Protein AF-A0A9E6ZZN4-F1 (afdb_monomer_lite)

Structure (mmCIF, N/CA/C/O backbone):
data_AF-A0A9E6ZZN4-F1
#
_entry.id   AF-A0A9E6ZZN4-F1
#
loop_
_atom_site.group_PDB
_atom_site.id
_atom_site.type_symbol
_atom_site.label_atom_id
_atom_site.label_alt_id
_atom_site.label_comp_id
_atom_site.label_asym_id
_atom_site.label_entity_id
_atom_site.label_seq_id
_atom_site.pdbx_PDB_ins_code
_atom_site.Cartn_x
_atom_site.Cartn_y
_atom_site.Cartn_z
_atom_site.occupancy
_atom_site.B_iso_or_equiv
_atom_site.auth_seq_id
_atom_site.auth_comp_id
_atom_site.auth_asym_id
_atom_site.auth_atom_id
_atom_site.pdbx_PDB_model_num
ATOM 1 N N . MET A 1 1 ? -10.197 0.392 34.456 1.00 83.88 1 MET A N 1
ATOM 2 C CA . MET A 1 1 ? -10.257 -0.896 33.725 1.00 83.88 1 MET A CA 1
ATOM 3 C C . MET A 1 1 ? -11.370 -0.886 32.683 1.00 83.88 1 MET A C 1
ATOM 5 O O . MET A 1 1 ? -11.031 -0.952 31.514 1.00 83.88 1 MET A O 1
ATOM 9 N N . LYS A 1 2 ? -12.647 -0.693 33.061 1.00 92.88 2 LYS A N 1
ATOM 10 C CA . LYS A 1 2 ? -13.774 -0.575 32.104 1.00 92.88 2 LYS A CA 1
ATOM 11 C C . LYS A 1 2 ? -13.556 0.491 31.017 1.00 92.88 2 LYS A C 1
ATOM 13 O O . LYS A 1 2 ? -13.599 0.172 29.841 1.00 92.88 2 LYS A O 1
ATOM 18 N N . SER A 1 3 ? -13.134 1.694 31.411 1.00 95.38 3 SER A N 1
ATOM 19 C CA . SER A 1 3 ? -12.819 2.784 30.473 1.00 95.38 3 SER A CA 1
ATOM 20 C C . SER A 1 3 ? -11.670 2.496 29.495 1.00 95.38 3 SER A C 1
ATOM 22 O O . SER A 1 3 ? -11.587 3.134 28.451 1.00 95.38 3 SER A O 1
ATOM 24 N N . PHE A 1 4 ? -10.754 1.572 29.813 1.00 97.25 4 PHE A N 1
ATOM 25 C CA . PHE A 1 4 ? -9.708 1.159 28.870 1.00 97.25 4 PHE A CA 1
ATOM 26 C C . PHE A 1 4 ? -10.256 0.170 27.840 1.00 97.25 4 PHE A C 1
ATOM 28 O O . PHE A 1 4 ? -9.922 0.294 26.669 1.00 97.25 4 PHE A O 1
ATOM 35 N N . ILE A 1 5 ? -11.119 -0.758 28.267 1.00 98.19 5 ILE A N 1
ATOM 36 C CA . ILE A 1 5 ? -11.764 -1.745 27.390 1.00 98.19 5 ILE A CA 1
ATOM 37 C C . ILE A 1 5 ? -12.664 -1.035 26.374 1.00 98.19 5 ILE A C 1
ATOM 39 O O . ILE A 1 5 ? -12.454 -1.200 25.181 1.00 98.19 5 ILE A O 1
ATOM 43 N N . GLU A 1 6 ? -13.553 -0.151 26.830 1.00 98.12 6 GLU A N 1
ATOM 44 C CA . GLU A 1 6 ? -14.472 0.601 25.955 1.00 98.12 6 GLU A CA 1
ATOM 45 C C . GLU A 1 6 ? -13.717 1.435 24.902 1.00 98.12 6 GLU A C 1
ATOM 47 O O . GLU A 1 6 ? -14.111 1.522 23.739 1.00 98.12 6 GLU A O 1
ATOM 52 N N . ARG A 1 7 ? -12.579 2.033 25.287 1.00 98.31 7 ARG A N 1
ATOM 53 C CA . ARG A 1 7 ? -11.716 2.766 24.348 1.00 98.31 7 ARG A CA 1
ATOM 54 C C . ARG A 1 7 ? -11.073 1.845 23.314 1.00 98.31 7 ARG A C 1
ATOM 56 O O . ARG A 1 7 ? -10.935 2.268 22.172 1.00 98.31 7 ARG A O 1
ATOM 63 N N . ILE A 1 8 ? -10.652 0.642 23.704 1.00 98.19 8 ILE A N 1
ATOM 64 C CA . ILE A 1 8 ? -10.060 -0.344 22.790 1.00 98.19 8 ILE A CA 1
ATOM 65 C C . ILE A 1 8 ? -11.117 -0.878 21.822 1.00 98.19 8 ILE A C 1
ATOM 67 O O . ILE A 1 8 ? -10.839 -0.951 20.632 1.00 98.19 8 ILE A O 1
ATOM 71 N N . GLU A 1 9 ? -12.323 -1.193 22.296 1.00 98.25 9 GLU A N 1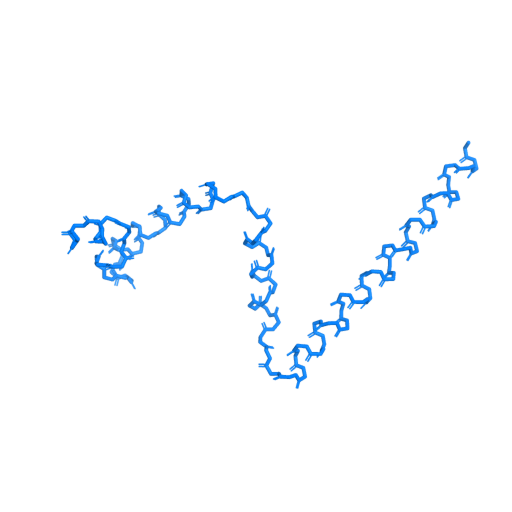
ATOM 72 C CA . GLU A 1 9 ? -13.422 -1.680 21.449 1.00 98.25 9 GLU A CA 1
ATOM 73 C C . GLU A 1 9 ? -13.774 -0.667 20.359 1.00 98.25 9 GLU A C 1
ATOM 75 O O . GLU A 1 9 ? -13.812 -1.020 19.182 1.00 98.25 9 GLU A O 1
ATOM 80 N N . ARG A 1 10 ? -13.897 0.615 20.725 1.00 98.38 10 ARG A N 1
ATOM 81 C CA . ARG A 1 10 ? -14.104 1.690 19.748 1.00 98.38 10 ARG A CA 1
ATOM 82 C C . ARG A 1 10 ? -12.959 1.784 18.733 1.00 98.38 10 ARG A C 1
ATOM 84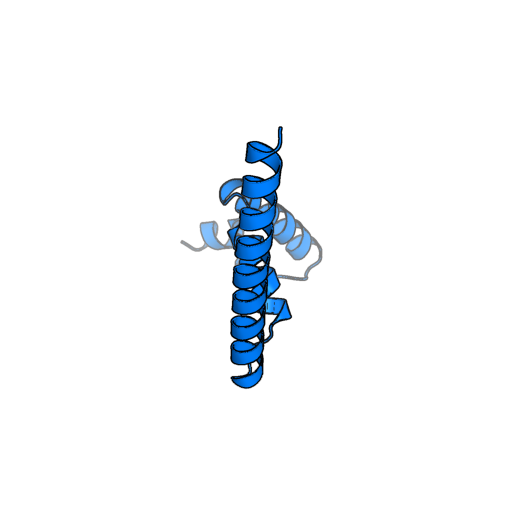 O O . ARG A 1 10 ? -13.210 1.951 17.546 1.00 98.38 10 ARG A O 1
ATOM 91 N N . LEU A 1 11 ? -11.703 1.669 19.177 1.00 98.56 11 LEU A N 1
ATOM 92 C CA . LEU A 1 11 ? -10.547 1.694 18.269 1.00 98.56 11 LEU A CA 1
ATOM 93 C C . LEU A 1 11 ? -10.518 0.480 17.326 1.00 98.56 11 LEU A C 1
ATOM 95 O O . LEU A 1 11 ? -10.109 0.617 16.176 1.00 98.56 11 LEU A O 1
ATOM 99 N N . GLU A 1 12 ? -10.945 -0.701 17.778 1.00 98.50 12 GLU A N 1
ATOM 100 C CA . GLU A 1 12 ? -11.068 -1.884 16.917 1.00 98.50 12 GLU A CA 1
ATOM 101 C C . GLU A 1 12 ? -12.217 -1.739 15.905 1.00 98.50 12 GLU A C 1
ATOM 103 O O . GLU A 1 12 ? -12.056 -2.142 14.752 1.00 98.50 12 GLU A O 1
ATOM 108 N N . GLU A 1 13 ? -13.334 -1.106 16.278 1.00 98.44 13 GLU A N 1
ATOM 109 C CA . GLU A 1 13 ? -14.396 -0.743 15.330 1.00 98.44 13 GLU A CA 1
ATOM 110 C C . GLU A 1 13 ? -13.903 0.257 14.276 1.00 98.44 13 GLU A C 1
ATOM 112 O O . GLU A 1 13 ? -14.066 0.013 13.081 1.00 98.44 13 GLU A O 1
ATOM 117 N N . GLU A 1 14 ? -13.230 1.337 14.686 1.00 98.38 14 GLU A N 1
ATOM 118 C CA . GLU A 1 14 ? -12.640 2.321 13.766 1.00 98.38 14 GLU A CA 1
ATOM 119 C C . GLU A 1 14 ? -11.640 1.659 12.805 1.00 98.38 14 GLU A C 1
ATOM 121 O O . GLU A 1 14 ? -11.694 1.856 11.590 1.00 98.38 14 GLU A O 1
ATOM 126 N N . LYS A 1 15 ? -10.756 0.807 13.333 1.00 98.06 15 LYS A N 1
ATOM 127 C CA . LYS A 1 15 ? -9.792 0.032 12.544 1.00 98.06 15 LYS A CA 1
ATOM 128 C C . LYS A 1 15 ? -10.479 -0.898 11.548 1.00 98.06 15 LYS A C 1
ATOM 130 O O . LYS A 1 15 ? -9.974 -1.052 10.436 1.00 98.06 15 LYS A O 1
ATOM 135 N N . LYS A 1 16 ? -11.600 -1.522 11.922 1.00 98.19 16 LYS A N 1
ATOM 136 C CA . LYS A 1 16 ? -12.385 -2.367 11.016 1.00 98.19 16 LYS A CA 1
ATOM 137 C C . LYS A 1 16 ? -12.964 -1.542 9.869 1.00 98.19 16 LYS A C 1
ATOM 139 O O . LYS A 1 16 ? -12.765 -1.929 8.723 1.00 98.19 16 LYS A O 1
ATOM 144 N N . THR A 1 17 ? -13.590 -0.405 10.167 1.00 98.44 17 THR A N 1
ATOM 145 C CA . THR A 1 17 ? -14.136 0.505 9.148 1.00 98.44 17 THR A CA 1
ATOM 146 C C . THR A 1 17 ? -13.050 0.944 8.167 1.00 98.44 17 THR A C 1
ATOM 148 O O . THR A 1 17 ? -13.198 0.753 6.966 1.00 98.44 17 THR A O 1
ATOM 151 N N . ILE A 1 18 ? -11.894 1.392 8.669 1.00 98.38 18 ILE A N 1
ATOM 152 C CA . ILE A 1 18 ? -10.753 1.776 7.820 1.00 98.38 18 ILE A CA 1
ATOM 153 C C . ILE A 1 18 ? -10.267 0.595 6.968 1.00 98.38 18 ILE A C 1
ATOM 155 O O . ILE A 1 18 ? -9.903 0.759 5.804 1.00 98.38 18 ILE A O 1
ATOM 159 N N . ALA A 1 19 ? -10.217 -0.611 7.540 1.00 98.06 19 ALA A N 1
ATOM 160 C CA . ALA A 1 19 ? -9.794 -1.796 6.804 1.00 98.06 19 ALA A CA 1
ATOM 161 C C . ALA A 1 19 ? -10.776 -2.168 5.685 1.00 98.06 19 ALA A C 1
ATOM 163 O O . ALA A 1 19 ? -10.331 -2.657 4.644 1.00 98.06 19 ALA A O 1
ATOM 164 N N . ASP A 1 20 ? -12.074 -1.958 5.893 1.00 98.56 20 ASP A N 1
ATOM 165 C CA . ASP A 1 20 ? -13.104 -2.190 4.885 1.00 98.56 20 ASP A CA 1
ATOM 166 C C . ASP A 1 20 ? -13.035 -1.122 3.779 1.00 98.56 20 ASP A C 1
ATOM 168 O O . ASP A 1 20 ? -12.935 -1.495 2.611 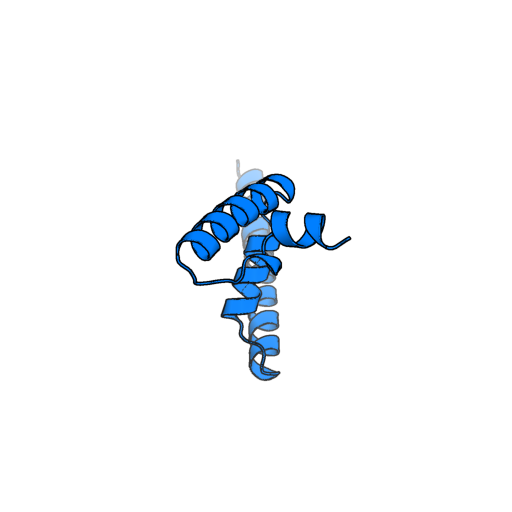1.00 98.56 20 ASP A O 1
ATOM 172 N N . ASP A 1 21 ? -12.864 0.159 4.121 1.00 98.69 21 ASP A N 1
ATOM 173 C CA . ASP A 1 21 ? -12.637 1.235 3.139 1.00 98.69 21 ASP A CA 1
ATOM 174 C C . ASP A 1 21 ? -11.410 0.953 2.248 1.00 98.69 21 ASP A C 1
ATOM 176 O O . ASP A 1 21 ? -11.441 1.104 1.025 1.00 98.69 21 ASP A O 1
ATOM 180 N N . ILE A 1 22 ? -10.306 0.472 2.838 1.00 98.38 22 ILE A N 1
ATOM 181 C CA . ILE A 1 22 ? -9.103 0.087 2.081 1.00 98.38 22 ILE A CA 1
ATOM 182 C C . ILE A 1 22 ? -9.399 -1.063 1.104 1.00 98.38 22 ILE A C 1
ATOM 184 O O . ILE A 1 22 ? -8.834 -1.099 0.005 1.00 98.38 22 ILE A O 1
ATOM 188 N N . LYS A 1 23 ? -10.242 -2.034 1.485 1.00 98.12 23 LYS A N 1
ATOM 189 C CA . LYS A 1 23 ? -10.625 -3.134 0.583 1.00 98.12 23 LYS A CA 1
ATOM 190 C C . LYS A 1 23 ? -11.438 -2.612 -0.591 1.00 98.12 23 LYS A C 1
ATOM 192 O O . LYS A 1 23 ? -11.168 -3.051 -1.709 1.00 98.12 23 LYS A O 1
ATOM 197 N N . ASP A 1 24 ? -12.358 -1.687 -0.349 1.00 98.56 24 ASP A N 1
ATOM 198 C CA . ASP A 1 24 ? -13.204 -1.105 -1.389 1.00 98.56 24 ASP A CA 1
ATOM 199 C C . ASP A 1 24 ? -12.371 -0.322 -2.407 1.00 98.56 24 ASP A C 1
ATOM 201 O O . ASP A 1 24 ? -12.516 -0.544 -3.608 1.00 98.56 24 ASP A O 1
ATOM 205 N N . VAL A 1 25 ? -11.376 0.453 -1.959 1.00 98.56 25 VAL A N 1
ATOM 206 C CA . VAL A 1 25 ? -10.415 1.123 -2.860 1.00 98.56 25 VAL A CA 1
ATOM 207 C C . VAL A 1 25 ? -9.642 0.115 -3.719 1.00 98.56 25 VAL A C 1
ATOM 209 O O . VAL A 1 25 ? -9.457 0.315 -4.920 1.00 98.56 25 VAL A O 1
ATOM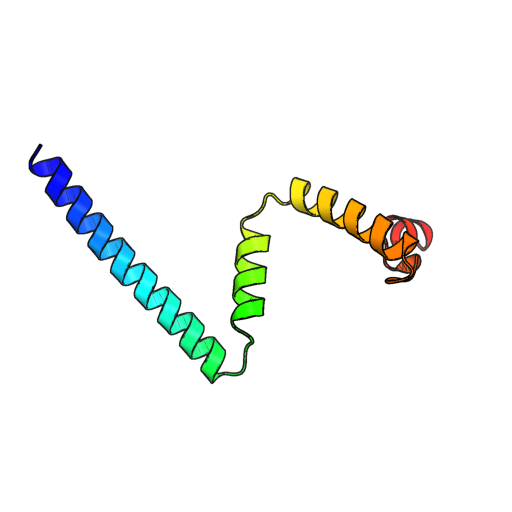 212 N N . PHE A 1 26 ? -9.190 -1.006 -3.145 1.00 98.56 26 PHE A N 1
ATOM 213 C CA . PHE A 1 26 ? -8.542 -2.052 -3.944 1.00 98.56 26 PHE A CA 1
ATOM 214 C C . PHE A 1 26 ? -9.509 -2.750 -4.907 1.00 98.56 26 PHE A C 1
ATOM 216 O O . PHE A 1 26 ? -9.082 -3.184 -5.980 1.00 98.56 26 PHE A O 1
ATOM 223 N N . ALA A 1 27 ? -10.781 -2.895 -4.538 1.00 98.50 27 ALA A N 1
ATOM 224 C CA . ALA A 1 27 ? -11.803 -3.466 -5.405 1.00 98.50 27 ALA A CA 1
ATOM 225 C C . ALA A 1 27 ? -12.109 -2.534 -6.586 1.00 98.50 27 ALA A C 1
ATOM 227 O O . ALA A 1 27 ? -12.163 -3.004 -7.723 1.00 98.50 27 ALA A O 1
ATOM 228 N N . GLU A 1 28 ? -12.205 -1.226 -6.345 1.00 98.62 28 GLU A N 1
ATOM 229 C CA . GLU A 1 28 ? -12.339 -0.197 -7.378 1.00 98.62 28 GLU A CA 1
ATOM 230 C C . GLU A 1 28 ? -11.131 -0.193 -8.323 1.00 98.62 28 GLU A C 1
ATOM 232 O O . GLU A 1 28 ? -11.289 -0.270 -9.544 1.00 98.62 28 GLU A O 1
ATOM 237 N N . ALA A 1 29 ? -9.911 -0.208 -7.775 1.00 98.62 29 ALA A N 1
ATOM 238 C CA . ALA A 1 29 ? -8.683 -0.304 -8.562 1.00 98.62 29 ALA A CA 1
ATOM 239 C C . ALA A 1 29 ? -8.673 -1.565 -9.447 1.00 98.62 29 ALA A C 1
ATOM 241 O O . ALA A 1 29 ? -8.295 -1.523 -10.615 1.00 98.62 29 ALA A O 1
ATOM 242 N N . LYS A 1 30 ? -9.146 -2.700 -8.920 1.00 98.25 30 LYS A N 1
ATOM 243 C CA . LYS A 1 30 ? -9.285 -3.929 -9.7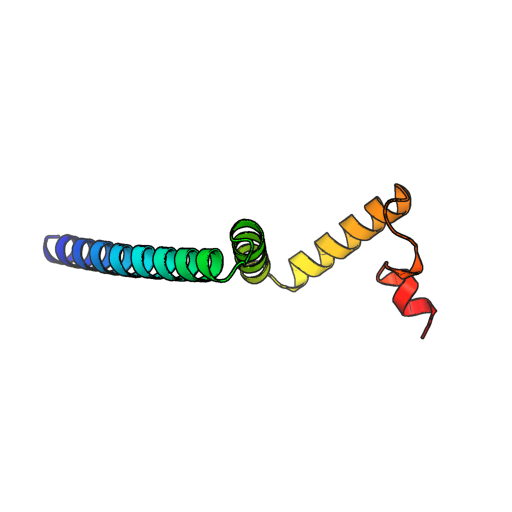08 1.00 98.25 30 LYS A CA 1
ATOM 244 C C . LYS A 1 30 ? -10.328 -3.781 -10.819 1.00 98.25 30 LYS A C 1
ATOM 246 O O . LYS A 1 30 ? -10.073 -4.212 -11.939 1.00 98.25 30 LYS A O 1
ATOM 251 N N . GLY A 1 31 ? -11.488 -3.197 -10.515 1.00 98.31 31 GLY A N 1
ATOM 252 C CA . GLY A 1 31 ? -12.575 -2.979 -11.476 1.00 98.31 31 GLY A CA 1
ATOM 253 C C . GLY A 1 31 ? -12.197 -2.023 -12.609 1.00 98.31 31 GLY A C 1
ATOM 254 O O . GLY A 1 31 ? -12.672 -2.181 -13.729 1.00 98.31 31 GLY A O 1
ATOM 255 N N . THR A 1 32 ? -11.288 -1.087 -12.338 1.00 98.38 32 THR A N 1
ATOM 256 C CA . THR A 1 32 ? -10.719 -0.150 -13.321 1.00 98.38 32 THR A CA 1
ATOM 257 C C . THR A 1 32 ? -9.526 -0.721 -14.099 1.00 98.38 32 THR A C 1
ATOM 259 O O . THR A 1 32 ? -9.059 -0.089 -15.043 1.00 98.38 32 THR A O 1
ATOM 262 N N . GLY A 1 33 ? -9.061 -1.932 -13.764 1.00 97.88 33 GLY A N 1
ATOM 263 C CA . GLY A 1 33 ? -8.033 -2.661 -14.516 1.00 97.88 33 GLY A CA 1
ATOM 264 C C . GLY A 1 33 ? -6.619 -2.615 -13.928 1.00 97.88 33 GLY A C 1
ATOM 265 O O . GLY A 1 33 ? -5.688 -3.104 -14.567 1.00 97.88 33 GLY A O 1
ATOM 266 N N . PHE A 1 34 ? -6.423 -2.074 -12.723 1.00 98.44 34 PHE A N 1
ATOM 267 C CA . PHE A 1 34 ? -5.112 -2.081 -12.069 1.00 98.44 34 PHE A CA 1
ATOM 268 C C . PHE A 1 34 ? -4.768 -3.442 -11.450 1.00 98.44 34 PHE A C 1
ATOM 270 O O . PHE A 1 34 ? -5.610 -4.139 -10.874 1.00 98.44 34 PHE A O 1
ATOM 277 N N . ASP A 1 35 ? -3.476 -3.785 -11.473 1.00 98.06 35 ASP A N 1
ATOM 278 C CA . ASP A 1 35 ? -2.953 -4.929 -10.730 1.00 98.06 35 ASP A CA 1
ATOM 279 C C . ASP A 1 35 ? -2.842 -4.595 -9.229 1.00 98.06 35 ASP A C 1
ATOM 281 O O . ASP A 1 35 ? -1.947 -3.885 -8.762 1.00 98.06 35 ASP A O 1
ATOM 285 N N . VAL A 1 36 ? -3.759 -5.158 -8.441 1.00 98.12 36 VAL A N 1
ATOM 286 C CA . VAL A 1 36 ? -3.805 -4.971 -6.982 1.00 98.12 36 VAL A CA 1
ATOM 287 C C . VAL A 1 36 ? -2.546 -5.497 -6.274 1.00 98.12 36 VAL A C 1
ATOM 289 O O . VAL A 1 36 ? -2.163 -4.966 -5.228 1.00 98.12 36 VAL A O 1
ATOM 292 N N . LYS A 1 37 ? -1.878 -6.536 -6.797 1.00 97.38 37 LYS A N 1
ATOM 293 C CA . LYS A 1 37 ? -0.634 -7.049 -6.198 1.00 97.38 37 LYS A CA 1
ATOM 294 C C . LYS A 1 37 ? 0.496 -6.037 -6.376 1.00 97.38 37 LYS A C 1
ATOM 296 O O . LYS A 1 37 ? 1.212 -5.788 -5.403 1.00 97.38 37 LYS A O 1
ATOM 301 N N . ALA A 1 38 ? 0.607 -5.424 -7.553 1.00 98.25 38 ALA A N 1
ATOM 302 C CA . ALA A 1 38 ? 1.566 -4.360 -7.833 1.00 98.25 38 ALA A CA 1
ATOM 303 C C . ALA A 1 38 ? 1.316 -3.136 -6.938 1.00 98.25 38 ALA A C 1
ATOM 305 O O . ALA A 1 38 ? 2.242 -2.661 -6.283 1.00 98.25 38 ALA A O 1
ATOM 306 N N . LEU A 1 39 ? 0.062 -2.693 -6.787 1.00 98.06 39 LEU A N 1
ATOM 307 C CA . LEU A 1 39 ? -0.283 -1.590 -5.876 1.00 98.06 39 LEU A CA 1
ATOM 308 C C . LEU A 1 39 ? 0.111 -1.890 -4.420 1.00 98.06 39 LEU A C 1
ATOM 310 O O . LEU A 1 39 ? 0.692 -1.046 -3.736 1.00 98.06 39 LEU A O 1
ATOM 314 N N . ARG A 1 40 ? -0.131 -3.116 -3.939 1.00 97.38 40 ARG A N 1
ATOM 315 C CA . ARG A 1 40 ? 0.315 -3.544 -2.600 1.00 97.38 40 ARG A CA 1
ATOM 316 C C . ARG A 1 40 ? 1.834 -3.617 -2.472 1.00 97.38 40 ARG A C 1
ATOM 318 O O . ARG A 1 40 ? 2.350 -3.417 -1.373 1.00 97.38 40 ARG A O 1
ATOM 325 N N . ALA A 1 41 ? 2.552 -3.955 -3.540 1.00 96.00 41 ALA A N 1
ATOM 326 C CA . ALA A 1 41 ? 4.011 -3.894 -3.553 1.00 96.00 41 ALA A CA 1
ATOM 327 C C . ALA A 1 41 ? 4.482 -2.437 -3.432 1.00 96.00 41 ALA A C 1
ATOM 329 O O . ALA A 1 41 ? 5.268 -2.137 -2.539 1.00 96.00 41 ALA A O 1
ATOM 330 N N . ILE A 1 42 ? 3.902 -1.517 -4.209 1.00 95.62 42 ILE A N 1
ATOM 331 C CA . ILE A 1 42 ? 4.200 -0.077 -4.147 1.00 95.62 42 ILE A CA 1
ATOM 332 C C . ILE A 1 42 ? 3.952 0.486 -2.749 1.00 95.62 42 ILE A C 1
ATOM 334 O O . ILE A 1 42 ? 4.822 1.147 -2.193 1.00 95.62 42 ILE A O 1
ATOM 338 N N . LEU A 1 43 ? 2.806 0.191 -2.133 1.00 96.19 43 LEU A N 1
ATOM 339 C CA . LEU A 1 43 ? 2.518 0.660 -0.774 1.00 96.19 43 LEU A CA 1
ATOM 340 C C . LEU A 1 43 ? 3.509 0.119 0.263 1.00 96.19 43 LEU A C 1
ATOM 342 O O . LEU A 1 43 ? 3.815 0.819 1.223 1.00 96.19 43 LEU A O 1
ATOM 346 N N . ARG A 1 44 ? 4.016 -1.108 0.086 1.00 94.00 44 ARG A N 1
ATOM 347 C CA . ARG A 1 44 ? 5.071 -1.660 0.946 1.00 94.00 44 ARG A CA 1
ATOM 348 C C . ARG A 1 44 ? 6.397 -0.940 0.730 1.00 94.00 44 ARG A C 1
ATOM 350 O O . ARG A 1 44 ? 6.977 -0.497 1.713 1.00 94.00 44 ARG A O 1
ATOM 357 N N . MET A 1 45 ? 6.806 -0.735 -0.522 1.00 91.06 45 MET A N 1
ATOM 358 C CA . MET A 1 45 ? 8.021 0.019 -0.860 1.00 91.06 45 MET A CA 1
ATOM 359 C C . MET A 1 45 ? 7.979 1.445 -0.300 1.00 91.06 45 MET A C 1
ATOM 361 O O . MET A 1 45 ? 8.948 1.925 0.273 1.00 91.06 45 MET A O 1
ATOM 365 N N . ARG A 1 46 ? 6.821 2.111 -0.378 1.00 92.38 46 ARG A N 1
ATOM 366 C CA . ARG A 1 46 ? 6.624 3.474 0.143 1.00 92.38 46 ARG A CA 1
ATOM 367 C C . ARG A 1 46 ? 6.637 3.578 1.670 1.00 92.38 46 ARG A C 1
ATOM 369 O O . ARG A 1 46 ? 6.763 4.683 2.181 1.00 92.38 46 ARG A O 1
ATOM 376 N N . LYS A 1 47 ? 6.456 2.466 2.388 1.00 93.06 47 LYS A N 1
ATOM 377 C CA . LYS A 1 47 ? 6.555 2.416 3.857 1.00 93.06 47 LYS A CA 1
ATOM 378 C C . LYS A 1 47 ? 7.981 2.166 4.343 1.00 93.06 47 LYS A C 1
ATOM 380 O O . LYS A 1 47 ? 8.237 2.356 5.526 1.00 93.06 47 LYS A O 1
ATOM 385 N N . GLN A 1 48 ? 8.865 1.687 3.471 1.00 89.56 48 GLN A N 1
ATOM 386 C CA . GLN A 1 48 ? 10.266 1.476 3.809 1.00 89.56 48 GLN A CA 1
ATOM 387 C C . GLN A 1 48 ? 11.000 2.815 3.859 1.00 89.56 48 GLN A C 1
ATOM 389 O O . GLN A 1 48 ? 10.657 3.746 3.125 1.00 89.56 48 GLN A O 1
ATOM 394 N N . ASP A 1 49 ? 12.020 2.880 4.711 1.00 93.06 49 ASP A N 1
ATOM 395 C CA . ASP A 1 49 ? 12.952 4.000 4.739 1.00 93.06 49 ASP A CA 1
ATOM 396 C C . ASP A 1 49 ? 13.597 4.192 3.356 1.00 93.06 49 ASP A C 1
ATOM 398 O O . ASP A 1 49 ? 13.925 3.220 2.667 1.00 93.06 49 ASP A O 1
ATOM 402 N N . ALA A 1 50 ? 13.685 5.444 2.907 1.00 89.62 50 ALA A N 1
ATOM 403 C CA . ALA A 1 50 ? 14.105 5.749 1.544 1.00 89.62 50 ALA A CA 1
ATOM 404 C C . ALA A 1 50 ? 15.587 5.441 1.319 1.00 89.62 50 ALA A C 1
ATOM 406 O O . ALA A 1 50 ? 15.924 4.898 0.267 1.00 89.62 50 ALA A O 1
ATOM 407 N N . ASP A 1 51 ? 16.428 5.719 2.314 1.00 91.50 51 ASP A N 1
ATOM 408 C CA . ASP A 1 51 ? 17.872 5.532 2.221 1.00 91.50 51 ASP A CA 1
ATOM 409 C C . ASP A 1 51 ? 18.212 4.039 2.271 1.00 91.50 51 ASP A C 1
ATOM 411 O O . ASP A 1 51 ? 18.926 3.539 1.403 1.00 91.50 51 ASP A O 1
ATOM 415 N N . GLN A 1 52 ? 17.602 3.288 3.197 1.00 91.31 52 GLN A N 1
ATOM 416 C CA . GLN A 1 52 ? 17.766 1.828 3.262 1.00 91.31 52 GLN A CA 1
ATOM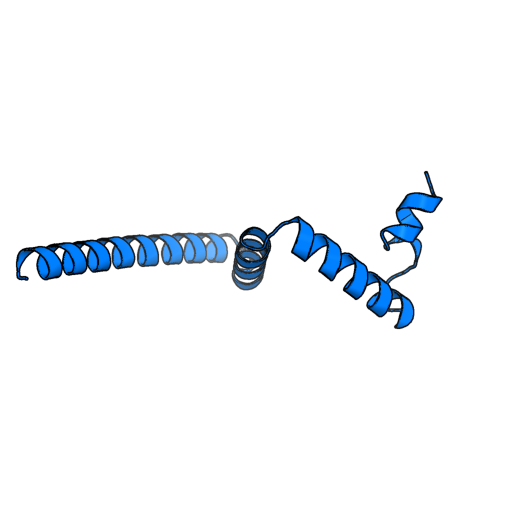 417 C C . GLN A 1 52 ? 17.303 1.129 1.978 1.00 91.31 52 GLN A C 1
ATOM 419 O O . GLN A 1 52 ? 17.906 0.149 1.538 1.00 91.31 52 GLN A O 1
ATOM 424 N N . ARG A 1 53 ? 16.216 1.615 1.368 1.00 90.75 53 ARG A N 1
ATOM 425 C CA . ARG A 1 53 ? 15.724 1.083 0.093 1.00 90.75 53 ARG A CA 1
ATOM 426 C C . ARG A 1 53 ? 16.697 1.376 -1.044 1.00 90.75 53 ARG A C 1
ATOM 428 O O . ARG A 1 53 ? 16.984 0.461 -1.806 1.00 90.75 53 ARG A O 1
ATOM 435 N N . ALA A 1 54 ? 17.220 2.597 -1.133 1.00 89.81 54 ALA A N 1
ATOM 436 C CA . ALA A 1 54 ? 18.190 2.968 -2.160 1.00 89.81 54 ALA A CA 1
ATOM 437 C C . ALA A 1 54 ? 19.491 2.156 -2.042 1.00 89.81 54 ALA A C 1
ATOM 439 O O . ALA A 1 54 ? 20.007 1.670 -3.047 1.00 89.81 54 ALA A O 1
ATOM 440 N N . GLU A 1 55 ? 19.990 1.948 -0.819 1.00 91.50 55 GLU A N 1
ATOM 441 C CA . GLU A 1 55 ? 21.162 1.103 -0.567 1.00 91.50 55 GLU A CA 1
ATOM 442 C C . GLU A 1 55 ? 20.914 -0.346 -1.014 1.00 91.50 55 GLU A C 1
ATOM 444 O O . GLU A 1 55 ? 21.733 -0.936 -1.723 1.00 91.50 55 GLU A O 1
ATOM 449 N N . HIS A 1 56 ? 19.758 -0.915 -0.657 1.00 91.69 56 HIS A N 1
ATOM 450 C CA . HIS A 1 56 ? 19.394 -2.268 -1.071 1.00 91.69 56 HIS A CA 1
ATOM 451 C C . HIS A 1 56 ? 19.233 -2.396 -2.593 1.00 91.69 56 HIS A C 1
ATOM 453 O O . HIS A 1 56 ? 19.742 -3.353 -3.175 1.00 91.69 56 HIS A O 1
ATOM 459 N N . GLU A 1 57 ? 18.556 -1.442 -3.239 1.00 91.81 57 GLU A N 1
ATOM 460 C CA . GLU A 1 57 ? 18.371 -1.407 -4.696 1.00 91.81 57 GLU A CA 1
ATOM 461 C C . GLU A 1 57 ? 19.722 -1.349 -5.423 1.00 91.81 57 GLU A C 1
ATOM 463 O O . GLU A 1 57 ? 19.946 -2.141 -6.334 1.00 91.81 57 GLU A O 1
ATOM 468 N N . ALA A 1 58 ? 20.671 -0.531 -4.956 1.00 92.00 58 ALA A N 1
ATOM 469 C CA . ALA A 1 58 ? 22.013 -0.465 -5.539 1.00 92.00 58 ALA A CA 1
ATOM 470 C C . ALA A 1 58 ? 22.766 -1.810 -5.469 1.00 92.00 58 ALA A C 1
ATOM 472 O O . ALA A 1 58 ? 23.447 -2.197 -6.422 1.00 92.00 58 ALA A O 1
ATOM 473 N N . ILE A 1 59 ? 22.630 -2.546 -4.360 1.00 94.12 59 ILE A N 1
ATOM 474 C CA . ILE A 1 59 ? 23.232 -3.881 -4.203 1.00 94.12 59 ILE A CA 1
ATOM 475 C C . ILE A 1 59 ? 22.557 -4.896 -5.133 1.00 94.12 59 ILE A C 1
ATOM 477 O O . ILE A 1 59 ? 23.235 -5.700 -5.775 1.00 94.12 59 ILE A O 1
ATOM 481 N N . VAL A 1 60 ? 21.225 -4.871 -5.212 1.00 94.88 60 VAL A N 1
ATOM 482 C CA . VAL A 1 60 ? 20.464 -5.760 -6.098 1.00 94.88 60 VAL A CA 1
ATOM 483 C C . VAL A 1 60 ? 20.839 -5.509 -7.555 1.00 94.88 60 VAL A C 1
ATOM 485 O O . VAL A 1 60 ? 21.121 -6.471 -8.268 1.00 94.88 60 VAL A O 1
ATOM 488 N N . ASP A 1 61 ? 20.920 -4.250 -7.980 1.00 94.00 61 ASP A N 1
ATOM 489 C CA . ASP A 1 61 ? 21.309 -3.877 -9.339 1.00 94.00 61 ASP A CA 1
ATOM 490 C C . ASP A 1 61 ? 22.725 -4.356 -9.674 1.00 94.00 61 ASP A C 1
ATOM 492 O O . ASP A 1 61 ? 22.942 -4.923 -10.747 1.00 94.00 61 ASP A O 1
ATOM 496 N N . LEU A 1 62 ? 23.678 -4.226 -8.742 1.00 92.12 62 LEU A N 1
ATOM 497 C CA . LEU A 1 62 ? 25.030 -4.769 -8.904 1.00 92.12 62 LEU A CA 1
ATOM 498 C C . LEU A 1 62 ? 25.004 -6.286 -9.154 1.00 92.12 62 LEU A C 1
ATOM 500 O O . LEU A 1 62 ? 25.692 -6.792 -10.043 1.00 92.12 62 LEU A O 1
ATOM 504 N N . TYR A 1 63 ? 24.198 -7.029 -8.395 1.00 96.19 63 TYR A N 1
ATOM 505 C CA . TYR A 1 63 ? 24.086 -8.479 -8.569 1.00 96.19 63 TYR A CA 1
ATOM 506 C C . TYR A 1 63 ? 23.353 -8.857 -9.855 1.00 96.19 63 TYR A C 1
ATOM 508 O O . TYR A 1 63 ? 23.790 -9.762 -10.563 1.00 96.19 63 TYR A O 1
ATOM 516 N N . MET A 1 64 ? 22.276 -8.157 -10.204 1.00 96.44 64 MET A N 1
ATOM 517 C CA . MET A 1 64 ? 21.561 -8.369 -11.462 1.00 96.44 64 MET A CA 1
ATOM 518 C C . MET A 1 64 ? 22.459 -8.092 -12.668 1.00 96.44 64 MET A C 1
ATOM 520 O O . MET A 1 64 ? 22.410 -8.839 -13.645 1.00 96.44 64 MET A O 1
ATOM 524 N N . GLN A 1 65 ? 23.309 -7.069 -12.592 1.00 94.00 65 GLN A N 1
ATOM 525 C CA . GLN A 1 65 ? 24.298 -6.761 -13.620 1.00 94.00 65 GLN A CA 1
ATOM 526 C C . GLN A 1 65 ? 25.356 -7.865 -13.725 1.00 94.00 65 GLN A C 1
ATOM 528 O O . GLN A 1 65 ? 25.622 -8.348 -14.825 1.00 94.00 65 GLN A O 1
ATOM 533 N N . ALA A 1 66 ? 25.900 -8.339 -12.599 1.00 94.00 66 ALA A N 1
ATOM 534 C CA . ALA A 1 66 ? 26.840 -9.464 -12.581 1.00 94.00 66 ALA A CA 1
ATOM 535 C C . ALA A 1 66 ? 26.233 -10.764 -13.148 1.00 94.00 66 ALA A C 1
ATOM 537 O O . ALA A 1 66 ? 26.942 -11.577 -13.740 1.00 94.00 66 ALA A O 1
ATOM 538 N N . LEU A 1 67 ? 24.917 -10.946 -13.001 1.00 97.00 67 LEU A N 1
ATOM 539 C CA . LEU A 1 67 ? 24.159 -12.068 -13.561 1.00 97.00 67 LEU A CA 1
ATOM 540 C C . LEU A 1 67 ? 23.694 -11.841 -15.012 1.00 97.00 67 LEU A C 1
ATOM 542 O O . LEU A 1 67 ? 23.041 -12.716 -15.580 1.00 97.00 67 LEU A O 1
ATOM 546 N N . GLY A 1 68 ? 23.993 -10.687 -15.620 1.00 94.94 68 GLY A N 1
ATOM 547 C CA . GLY A 1 68 ? 23.577 -10.349 -16.987 1.00 94.94 68 GLY A CA 1
ATOM 548 C C . GLY A 1 68 ? 22.071 -10.107 -17.152 1.00 94.94 68 GLY A C 1
ATOM 549 O O . GLY A 1 68 ? 21.554 -10.170 -18.265 1.00 94.94 68 GLY A O 1
ATOM 550 N N . MET A 1 69 ? 21.352 -9.849 -16.058 1.00 95.94 69 MET A N 1
ATOM 551 C CA . MET A 1 69 ? 19.907 -9.590 -16.063 1.00 95.94 69 MET A CA 1
ATOM 552 C C . MET A 1 69 ? 19.569 -8.141 -16.427 1.00 95.94 69 MET A C 1
ATOM 554 O O . MET A 1 69 ? 18.461 -7.873 -16.893 1.00 95.94 69 MET A O 1
ATOM 558 N N . ILE A 1 70 ? 20.508 -7.213 -16.218 1.00 93.25 70 ILE A N 1
ATOM 559 C CA . ILE A 1 70 ? 20.403 -5.810 -16.633 1.00 93.25 70 ILE A CA 1
ATOM 560 C C . ILE A 1 70 ? 21.722 -5.334 -17.261 1.00 93.25 70 ILE A C 1
ATOM 562 O O . ILE A 1 70 ? 22.788 -5.822 -16.879 1.00 93.25 70 ILE A O 1
ATOM 566 N N . PRO A 1 71 ? 21.668 -4.398 -18.224 1.00 90.31 71 PRO A N 1
ATOM 567 C CA . PRO A 1 71 ? 22.860 -3.797 -18.812 1.00 90.31 71 PRO A CA 1
ATOM 568 C C . PRO A 1 71 ? 23.519 -2.810 -17.831 1.00 90.31 71 PRO A C 1
ATOM 570 O O . PRO A 1 71 ? 22.858 -2.286 -16.929 1.00 90.31 71 PRO A O 1
ATOM 573 N N . PHE A 1 72 ? 24.819 -2.556 -17.999 1.00 86.38 72 PHE A N 1
ATOM 574 C CA . PHE A 1 72 ? 25.607 -1.726 -17.077 1.00 86.38 72 PHE A CA 1
ATOM 575 C C . PHE A 1 72 ? 25.065 -0.294 -16.962 1.00 86.38 72 PHE A C 1
ATOM 577 O O . PHE A 1 72 ? 25.006 0.257 -15.864 1.00 86.38 72 PHE A O 1
ATOM 584 N N . GLU A 1 73 ? 24.575 0.264 -18.065 1.00 88.12 73 GLU A N 1
ATOM 585 C CA . GLU A 1 73 ? 24.035 1.623 -18.183 1.00 88.12 73 GLU A CA 1
ATOM 586 C C . GLU A 1 73 ? 22.755 1.827 -17.351 1.00 88.12 73 GLU A C 1
ATOM 588 O O . GLU A 1 73 ? 22.352 2.954 -17.075 1.00 88.12 73 GLU A O 1
ATOM 593 N N . ARG A 1 74 ? 22.099 0.742 -16.911 1.00 85.00 74 ARG A N 1
ATOM 594 C CA . ARG A 1 74 ? 20.945 0.816 -15.998 1.00 85.00 74 ARG A CA 1
ATOM 595 C C . ARG A 1 74 ? 21.322 0.832 -14.523 1.00 85.00 74 ARG A C 1
ATOM 597 O O . ARG A 1 74 ? 20.444 1.081 -13.704 1.00 85.00 74 ARG A O 1
ATOM 604 N N . THR A 1 75 ? 22.581 0.575 -14.185 1.00 86.00 75 THR A N 1
ATOM 605 C CA . THR A 1 75 ? 23.051 0.661 -12.800 1.00 86.00 75 THR A CA 1
ATOM 606 C C . THR A 1 75 ? 23.303 2.122 -12.411 1.00 86.00 75 THR A C 1
ATOM 608 O O . THR A 1 75 ? 23.635 2.930 -13.285 1.00 86.00 75 THR A O 1
ATOM 611 N N . PRO A 1 76 ? 23.238 2.477 -11.113 1.00 83.94 76 PRO A N 1
ATOM 612 C CA . PRO A 1 76 ? 23.594 3.821 -10.657 1.00 83.94 76 PRO A CA 1
ATOM 613 C C . PRO A 1 76 ? 24.992 4.257 -11.123 1.00 83.94 76 PRO A C 1
ATOM 615 O O . PRO A 1 76 ? 25.181 5.393 -11.546 1.00 83.94 76 PRO A O 1
ATOM 618 N N . LEU A 1 77 ? 25.961 3.332 -11.117 1.00 81.12 77 LEU A N 1
ATOM 619 C CA . LEU A 1 77 ? 27.324 3.592 -11.585 1.00 81.12 77 LEU A CA 1
ATOM 620 C C . LEU A 1 77 ? 27.368 3.899 -13.086 1.00 81.12 77 LEU A C 1
ATOM 622 O O . LEU A 1 77 ? 27.978 4.892 -13.476 1.00 81.12 77 LEU A O 1
ATOM 626 N N . GLY A 1 78 ? 26.688 3.102 -13.915 1.00 83.69 78 GLY A N 1
ATOM 627 C CA . GLY A 1 78 ? 26.607 3.348 -15.357 1.00 83.69 78 GLY A CA 1
ATOM 628 C C . GLY A 1 78 ? 26.005 4.714 -15.683 1.00 83.69 78 GLY A C 1
ATOM 629 O O . GLY A 1 78 ? 26.567 5.458 -16.478 1.00 83.69 78 GLY A O 1
ATOM 630 N N . GLN A 1 79 ? 24.940 5.099 -14.979 1.00 84.50 79 GLN A N 1
ATOM 631 C CA . GLN A 1 79 ? 24.293 6.403 -15.160 1.00 84.50 79 GLN A CA 1
ATOM 632 C C . GLN A 1 79 ? 25.190 7.580 -14.756 1.00 84.50 79 GLN A C 1
ATOM 634 O O . GLN A 1 79 ? 25.134 8.635 -15.381 1.00 84.50 79 GLN A O 1
ATOM 639 N N . THR A 1 80 ? 26.034 7.416 -13.732 1.00 84.94 80 THR A N 1
ATOM 640 C CA . THR A 1 80 ? 26.968 8.474 -13.306 1.00 84.94 80 THR A CA 1
ATOM 641 C C . THR A 1 80 ? 28.168 8.672 -14.234 1.00 84.94 80 THR A C 1
ATOM 643 O O . THR A 1 80 ? 28.840 9.689 -14.120 1.00 84.94 80 THR A O 1
ATOM 646 N N . MET A 1 81 ? 28.460 7.718 -15.125 1.00 79.44 81 MET A N 1
ATOM 647 C CA . MET A 1 81 ? 29.607 7.783 -16.043 1.00 79.44 81 MET A CA 1
ATOM 648 C C . MET A 1 81 ? 29.251 8.321 -17.439 1.00 79.44 81 MET A C 1
ATOM 650 O O . MET A 1 81 ? 30.159 8.623 -18.211 1.00 79.44 81 MET A O 1
ATOM 654 N N . GLU A 1 82 ? 27.961 8.435 -17.771 1.00 70.00 82 GLU A N 1
ATOM 655 C CA . GLU A 1 82 ? 27.480 8.967 -19.058 1.00 70.00 82 GLU A CA 1
ATOM 656 C C . GLU A 1 82 ? 27.175 10.479 -19.042 1.00 70.00 82 GLU A C 1
ATOM 658 O O . GLU A 1 82 ? 26.967 11.063 -20.108 1.00 70.00 82 GLU A O 1
ATOM 663 N N . GLY A 1 83 ? 27.144 11.114 -17.863 1.00 56.12 83 GLY A N 1
ATOM 664 C CA . GLY A 1 83 ? 26.895 12.555 -17.681 1.00 56.12 83 GLY A CA 1
ATOM 665 C C . GLY A 1 83 ? 28.160 13.352 -17.398 1.00 56.12 83 GLY A C 1
ATOM 666 O O . GLY A 1 83 ? 28.238 14.497 -17.897 1.00 56.12 83 GLY A O 1
#

pLDDT: mean 93.55, std 6.89, range [56.12, 98.69]

InterPro domains:
  IPR046367 GapR-like, DNA-binding domain [NF010247] (1-70)
  IPR046367 GapR-like, DNA-binding domain [PF10073] (1-68)

Radius of gyration: 21.18 Å; chains: 1; bounding box: 44×25×53 Å

Foldseek 3Di:
DVVVVVVVVVVVVVVVVVVVVVVVVLVVCVVVPHDSVVVVVVVVLVPDDPVVSVVVVLVVVVVCCVVVVDPPCPHPVVVVVVD

Secondary structure (DSSP, 8-state):
-HHHHHHHHHHHHHHHHHHHHHHHHHHHHHHTT--HHHHHHHHHHTTS-HHHHHHHHHHHHHHHHHTTSS-GGGSHHHHHH--

Sequence (83 aa):
MKSFIERIERLEEEKKTIADDIKDVFAEAKGTGFDVKALRAILRMRKQDADQRAEHEAIVDLYMQALGMIPFERTPLGQTMEG

Organism: NCBI:txid223390